Protein AF-A0A950ZPV0-F1 (afdb_monomer_lite)

Structure (mmCIF, N/CA/C/O backbone):
data_AF-A0A950ZPV0-F1
#
_entry.id   AF-A0A950ZPV0-F1
#
loop_
_atom_site.group_PDB
_atom_site.id
_atom_site.type_symbol
_atom_site.label_atom_id
_atom_site.label_alt_id
_atom_site.label_comp_id
_atom_site.label_asym_id
_atom_site.label_entity_id
_atom_site.label_seq_id
_atom_site.pdbx_PDB_ins_code
_atom_site.Cartn_x
_atom_site.Cartn_y
_atom_site.Cartn_z
_atom_site.occupancy
_atom_site.B_iso_or_equiv
_atom_site.auth_seq_id
_atom_site.auth_comp_id
_atom_site.auth_asym_id
_atom_site.auth_atom_id
_atom_site.pdbx_PDB_model_num
ATOM 1 N N . ALA A 1 1 ? 6.817 -16.596 -4.216 1.00 58.50 1 ALA A N 1
ATOM 2 C CA . ALA A 1 1 ? 6.423 -15.172 -4.221 1.00 58.50 1 ALA A CA 1
ATOM 3 C C . ALA A 1 1 ? 6.646 -14.598 -2.825 1.00 58.50 1 ALA A C 1
ATOM 5 O O . ALA A 1 1 ? 6.355 -15.295 -1.861 1.00 58.50 1 ALA A O 1
ATOM 6 N N . ARG A 1 2 ? 7.216 -13.394 -2.696 1.00 72.88 2 ARG A N 1
ATOM 7 C CA . ARG A 1 2 ? 7.320 -12.692 -1.404 1.00 72.88 2 ARG A CA 1
ATOM 8 C C . ARG A 1 2 ? 6.041 -11.871 -1.209 1.00 72.88 2 ARG A C 1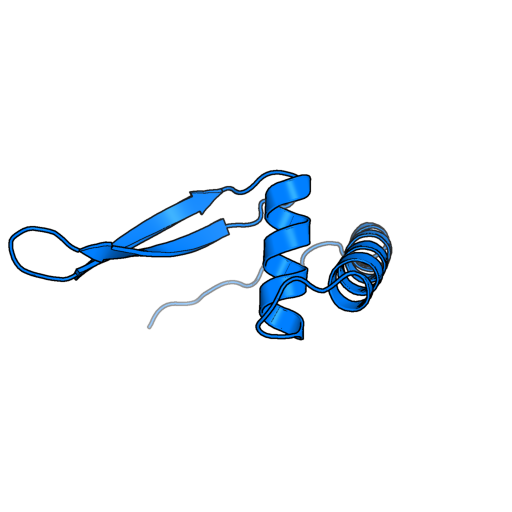
ATOM 10 O O . ARG A 1 2 ? 5.713 -11.086 -2.092 1.00 72.88 2 ARG A O 1
ATOM 17 N N . THR A 1 3 ? 5.334 -12.056 -0.097 1.00 85.62 3 THR A N 1
ATOM 18 C CA . THR A 1 3 ? 4.065 -11.360 0.189 1.00 85.62 3 THR A CA 1
ATOM 19 C C . THR A 1 3 ? 4.326 -10.089 0.993 1.00 85.62 3 THR A C 1
ATOM 21 O O . THR A 1 3 ? 4.997 -10.146 2.021 1.00 85.62 3 THR A O 1
ATOM 24 N N . HIS A 1 4 ? 3.794 -8.949 0.546 1.00 90.38 4 HIS A N 1
ATOM 25 C CA . HIS A 1 4 ? 3.806 -7.709 1.325 1.00 90.38 4 HIS A CA 1
ATOM 26 C C . HIS A 1 4 ? 2.561 -7.675 2.219 1.00 90.38 4 HIS A C 1
ATOM 28 O O . HIS A 1 4 ? 1.445 -7.809 1.719 1.00 90.38 4 HIS A O 1
ATOM 34 N N . LEU A 1 5 ? 2.752 -7.514 3.530 1.00 95.56 5 LEU A N 1
ATOM 35 C CA . LEU A 1 5 ? 1.671 -7.394 4.509 1.00 95.56 5 LEU A CA 1
ATOM 36 C C . LEU A 1 5 ? 1.608 -5.961 5.029 1.00 95.56 5 LEU A C 1
ATOM 38 O O . LEU A 1 5 ? 2.637 -5.400 5.402 1.00 95.56 5 LEU A O 1
ATOM 42 N N . VAL A 1 6 ? 0.405 -5.402 5.096 1.00 95.19 6 VAL A N 1
ATOM 43 C CA . VAL A 1 6 ? 0.145 -4.113 5.738 1.00 95.19 6 VAL A CA 1
ATOM 44 C C . VAL A 1 6 ? -0.548 -4.363 7.065 1.00 95.19 6 VAL A C 1
ATOM 46 O O . VAL A 1 6 ? -1.514 -5.124 7.136 1.00 95.19 6 VAL A O 1
ATOM 49 N N . VAL A 1 7 ? -0.042 -3.710 8.110 1.00 95.94 7 VAL A N 1
ATOM 50 C CA . VAL A 1 7 ? -0.678 -3.673 9.425 1.00 95.94 7 VAL A CA 1
ATOM 51 C C . VAL A 1 7 ? -1.400 -2.341 9.562 1.00 95.94 7 VAL A C 1
ATOM 53 O O . VAL A 1 7 ? -0.767 -1.285 9.541 1.00 95.94 7 VAL A O 1
ATOM 56 N N . SER A 1 8 ? -2.719 -2.382 9.697 1.00 95.06 8 SER A N 1
ATOM 57 C CA . SER A 1 8 ? -3.555 -1.199 9.882 1.00 95.06 8 SER A CA 1
ATOM 58 C C . SER A 1 8 ? -4.214 -1.213 11.258 1.00 95.06 8 SER A C 1
ATOM 60 O O . SER A 1 8 ? -4.312 -2.242 11.930 1.00 95.06 8 SER A O 1
ATOM 62 N N . LYS A 1 9 ? -4.650 -0.034 11.701 1.00 96.56 9 LYS A N 1
ATOM 63 C CA . LYS A 1 9 ? -5.427 0.140 12.925 1.00 96.56 9 LYS A CA 1
ATOM 64 C C . LYS A 1 9 ? -6.843 0.535 12.534 1.00 96.56 9 LYS A C 1
ATOM 66 O O . LYS A 1 9 ? -7.016 1.531 11.835 1.00 96.56 9 LYS A O 1
ATOM 71 N N . ARG A 1 10 ? -7.831 -0.215 13.012 1.00 95.81 10 ARG A N 1
ATOM 72 C CA . ARG A 1 10 ? -9.254 0.110 12.877 1.00 95.81 10 ARG A CA 1
ATOM 73 C C . ARG A 1 10 ? -9.841 0.426 14.242 1.00 95.81 10 ARG A C 1
ATOM 75 O O . ARG A 1 10 ? -9.489 -0.218 15.234 1.00 95.81 10 ARG A O 1
ATOM 82 N N . ASP A 1 11 ? -10.770 1.365 14.286 1.00 96.12 11 ASP A N 1
ATOM 83 C CA . ASP A 1 11 ? -11.575 1.568 15.483 1.00 96.12 11 ASP A CA 1
ATOM 84 C C . ASP A 1 11 ? -12.589 0.423 15.615 1.00 96.12 11 ASP A C 1
ATOM 86 O O . ASP A 1 11 ? -13.150 -0.067 14.629 1.00 96.12 11 ASP A O 1
ATOM 90 N N . ALA A 1 12 ? -12.789 -0.058 16.839 1.00 93.31 12 ALA A N 1
ATOM 91 C CA . ALA A 1 12 ? -13.740 -1.113 17.156 1.00 93.31 12 ALA A CA 1
ATOM 92 C C . ALA A 1 12 ? -14.368 -0.861 18.539 1.00 93.31 12 ALA A C 1
ATOM 94 O O . ALA A 1 12 ? -13.785 -0.151 19.367 1.00 93.31 12 ALA A O 1
ATOM 95 N N . PRO A 1 13 ? -15.549 -1.440 18.827 1.00 94.69 13 PRO A N 1
ATOM 96 C CA . PRO A 1 13 ? -16.097 -1.419 20.178 1.00 94.69 13 PRO A CA 1
ATOM 97 C C . PRO A 1 13 ? -15.094 -2.025 21.168 1.00 94.69 13 PRO A C 1
ATOM 99 O O . PRO A 1 13 ? -14.604 -3.132 20.954 1.00 94.69 13 PRO A O 1
ATOM 102 N N . GLY A 1 14 ? -14.781 -1.293 22.239 1.00 94.44 14 GLY A N 1
ATOM 103 C CA . GLY A 1 14 ? -13.790 -1.713 23.238 1.00 94.44 14 GLY A CA 1
ATOM 104 C C . GLY A 1 14 ? -12.345 -1.291 22.948 1.00 94.44 14 GLY A C 1
ATOM 105 O O . GLY A 1 14 ? -11.462 -1.623 23.734 1.00 94.44 14 GLY A O 1
ATOM 106 N N . GLY A 1 15 ? -12.094 -0.533 21.875 1.00 93.75 15 GLY A N 1
ATOM 107 C CA . GLY A 1 15 ? -10.789 0.066 21.590 1.00 93.75 15 GLY A CA 1
ATOM 108 C C . GLY A 1 15 ? -10.255 -0.271 20.201 1.00 93.75 15 GLY A C 1
ATOM 109 O O . GLY A 1 15 ? -10.853 -1.022 19.432 1.00 93.75 15 GLY A O 1
ATOM 110 N N . ALA A 1 16 ? -9.111 0.319 19.861 1.00 96.38 16 ALA A N 1
ATOM 111 C CA . ALA A 1 16 ? -8.494 0.113 18.560 1.00 96.38 16 ALA A CA 1
ATOM 112 C C . ALA A 1 16 ? -8.020 -1.337 18.378 1.00 96.38 16 ALA A C 1
ATOM 114 O O . ALA A 1 16 ? -7.385 -1.917 19.261 1.00 96.38 16 ALA A O 1
ATOM 115 N N . ARG A 1 17 ? -8.279 -1.900 17.196 1.00 96.88 17 ARG A N 1
ATOM 116 C CA . ARG A 1 17 ? -7.856 -3.246 16.804 1.00 96.88 17 ARG A CA 1
ATOM 117 C C . ARG A 1 17 ? -6.860 -3.169 15.652 1.00 96.88 17 ARG A C 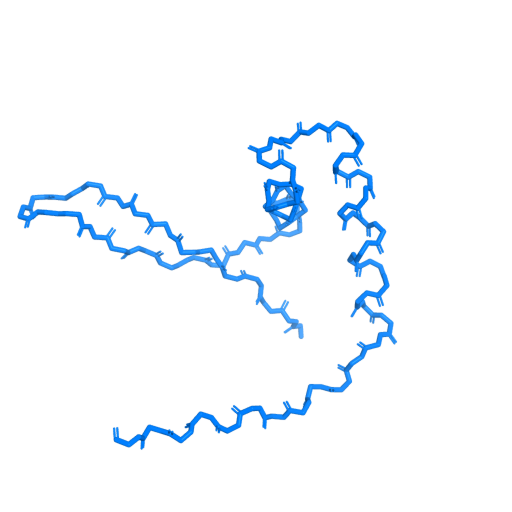1
ATOM 119 O O . ARG A 1 17 ? -7.033 -2.374 14.732 1.00 96.88 17 ARG A O 1
ATOM 126 N N . ALA A 1 18 ? -5.835 -4.015 15.696 1.00 96.69 18 ALA A N 1
ATOM 127 C CA . ALA A 1 18 ? -4.924 -4.199 14.575 1.00 96.69 18 ALA A CA 1
ATOM 128 C C . ALA A 1 18 ? -5.507 -5.186 13.553 1.00 96.69 18 ALA A C 1
ATOM 130 O O . ALA A 1 18 ? -6.086 -6.212 13.926 1.00 96.69 18 ALA A O 1
ATOM 131 N N . GLU A 1 19 ? -5.316 -4.892 12.274 1.00 96.62 19 GLU A N 1
ATOM 132 C CA . GLU A 1 19 ? -5.586 -5.797 11.162 1.00 96.62 19 GLU A CA 1
ATOM 133 C C . GLU A 1 19 ? -4.318 -6.013 10.355 1.00 96.62 19 GLU A C 1
ATOM 135 O O . GLU A 1 19 ? -3.495 -5.111 10.226 1.00 96.62 19 GLU A O 1
ATOM 140 N N . VAL A 1 20 ? -4.175 -7.214 9.801 1.00 95.94 20 VAL A N 1
ATOM 141 C CA . VAL A 1 20 ? -3.072 -7.564 8.910 1.00 95.94 20 VAL A CA 1
ATOM 142 C C . VAL A 1 20 ? -3.675 -8.077 7.617 1.00 95.94 20 VAL A C 1
ATOM 144 O O . VAL A 1 20 ? -4.454 -9.031 7.641 1.00 95.94 20 VAL A O 1
ATOM 147 N N . ALA A 1 21 ? -3.318 -7.455 6.499 1.00 94.94 21 ALA A N 1
ATOM 148 C CA . ALA A 1 21 ? -3.808 -7.847 5.185 1.00 94.94 21 ALA A CA 1
ATOM 149 C C . ALA A 1 21 ? -2.656 -7.910 4.172 1.00 94.94 21 ALA A C 1
ATOM 151 O O . ALA A 1 21 ? -1.770 -7.050 4.197 1.00 94.94 21 ALA A O 1
ATOM 152 N N . PRO A 1 22 ? -2.641 -8.911 3.274 1.00 94.88 22 PRO A N 1
ATOM 153 C CA . PRO A 1 22 ? -1.745 -8.884 2.131 1.00 94.88 22 PRO A CA 1
ATOM 154 C C . PRO A 1 22 ? -2.157 -7.776 1.159 1.00 94.88 22 PRO A C 1
ATOM 156 O O . PRO A 1 22 ? -3.346 -7.526 0.963 1.00 94.88 22 PRO A O 1
ATOM 159 N N . VAL A 1 23 ? -1.174 -7.145 0.520 1.00 93.25 23 VAL A N 1
ATOM 160 C CA . VAL A 1 23 ? -1.396 -6.173 -0.560 1.00 93.25 23 VAL A CA 1
ATOM 161 C C . VAL A 1 23 ? -0.763 -6.661 -1.860 1.00 93.25 23 VAL A C 1
ATOM 163 O O . VAL A 1 23 ? 0.338 -7.220 -1.859 1.00 93.25 23 VAL A O 1
ATOM 166 N N . SER A 1 24 ? -1.485 -6.476 -2.965 1.00 88.62 24 SER A N 1
ATOM 167 C CA . SER A 1 24 ? -1.057 -6.835 -4.320 1.00 88.62 24 SER A CA 1
ATOM 168 C C . SER A 1 24 ? -0.353 -5.673 -5.022 1.00 88.62 24 SER A C 1
ATOM 170 O O . SER A 1 24 ? -0.370 -4.548 -4.535 1.00 88.62 24 SER A O 1
ATOM 172 N N . ASP A 1 25 ? 0.274 -5.974 -6.157 1.00 86.94 25 ASP A N 1
ATOM 173 C CA . ASP A 1 25 ? 1.154 -5.138 -6.986 1.00 86.94 25 ASP A CA 1
ATOM 174 C C . ASP A 1 25 ? 0.973 -3.613 -6.853 1.00 86.94 25 ASP A C 1
ATOM 176 O O . ASP A 1 25 ? 1.826 -2.957 -6.252 1.00 86.94 25 ASP A O 1
ATOM 180 N N . ASP A 1 26 ? -0.142 -3.043 -7.314 1.00 89.75 26 ASP A N 1
ATOM 181 C CA . ASP A 1 26 ? -0.349 -1.585 -7.275 1.00 89.75 26 ASP A CA 1
ATOM 182 C C . ASP A 1 26 ? -0.463 -1.036 -5.845 1.00 89.75 26 ASP A C 1
ATOM 184 O O . ASP A 1 26 ? 0.116 -0.000 -5.506 1.00 89.75 26 ASP A O 1
ATOM 188 N N . ALA A 1 27 ? -1.168 -1.754 -4.967 1.00 91.69 27 ALA A N 1
ATOM 189 C CA . ALA A 1 27 ? -1.302 -1.382 -3.561 1.00 91.69 27 ALA A CA 1
ATOM 190 C C . ALA A 1 27 ? 0.045 -1.480 -2.823 1.00 91.69 27 ALA A C 1
ATOM 192 O O . ALA A 1 27 ? 0.343 -0.664 -1.950 1.00 91.69 27 ALA A O 1
ATOM 193 N N . ARG A 1 28 ? 0.893 -2.436 -3.213 1.00 92.69 28 ARG A N 1
ATOM 194 C CA . ARG A 1 28 ? 2.259 -2.593 -2.713 1.00 92.69 28 ARG A CA 1
ATOM 195 C C . ARG A 1 28 ? 3.154 -1.439 -3.165 1.00 92.69 28 ARG A C 1
ATOM 197 O O . ARG A 1 28 ? 3.903 -0.915 -2.343 1.00 92.69 28 ARG A O 1
ATOM 204 N N . LEU A 1 29 ? 3.078 -1.028 -4.431 1.00 93.56 29 LEU A N 1
ATOM 205 C CA . LEU A 1 29 ? 3.828 0.121 -4.948 1.00 93.56 29 LEU A CA 1
ATOM 206 C C . LEU A 1 29 ? 3.436 1.411 -4.213 1.00 93.56 29 LEU A C 1
ATOM 208 O O . LEU A 1 29 ? 4.296 2.160 -3.742 1.00 93.56 29 LEU A O 1
ATOM 212 N N . ALA A 1 30 ? 2.130 1.633 -4.062 1.00 93.38 30 ALA A N 1
ATOM 213 C CA . ALA A 1 30 ? 1.573 2.781 -3.359 1.00 93.38 30 ALA A CA 1
ATOM 214 C C . ALA A 1 30 ? 1.995 2.823 -1.879 1.00 93.38 30 ALA A C 1
ATOM 216 O O . ALA A 1 30 ? 2.318 3.894 -1.354 1.00 93.38 30 ALA A O 1
ATOM 217 N N . GLU A 1 31 ? 2.044 1.666 -1.216 1.00 93.62 31 GLU A N 1
ATOM 218 C CA . GLU A 1 31 ? 2.494 1.552 0.171 1.00 93.62 31 GLU A CA 1
ATOM 219 C C . GLU A 1 31 ? 3.991 1.845 0.321 1.00 93.62 31 GLU A C 1
ATOM 221 O O . GLU A 1 31 ? 4.388 2.588 1.218 1.00 93.62 31 GLU A O 1
ATOM 226 N N . ILE A 1 32 ? 4.833 1.351 -0.589 1.00 92.88 32 ILE A N 1
ATOM 227 C CA . ILE A 1 32 ? 6.271 1.664 -0.578 1.00 92.88 32 ILE A CA 1
ATOM 228 C C . ILE A 1 32 ? 6.489 3.164 -0.799 1.00 92.88 32 ILE A C 1
ATOM 230 O O . ILE A 1 32 ? 7.230 3.795 -0.043 1.00 92.88 32 ILE A O 1
ATOM 234 N N . ALA A 1 33 ? 5.791 3.769 -1.762 1.00 94.56 33 ALA A N 1
ATOM 235 C CA . ALA A 1 33 ? 5.857 5.212 -1.984 1.00 94.56 33 ALA A CA 1
ATOM 236 C C . ALA A 1 33 ? 5.423 6.006 -0.735 1.00 94.56 33 ALA A C 1
ATOM 238 O O . ALA A 1 33 ? 6.067 6.995 -0.365 1.00 94.56 33 ALA A O 1
ATOM 239 N N . ARG A 1 34 ? 4.370 5.546 -0.042 1.00 93.81 34 ARG A N 1
ATOM 240 C CA . ARG A 1 34 ? 3.911 6.126 1.228 1.00 93.81 34 ARG A CA 1
ATOM 241 C C . ARG A 1 34 ? 4.979 6.019 2.318 1.00 93.81 34 ARG A C 1
ATOM 243 O O . ARG A 1 34 ? 5.213 7.009 3.008 1.00 93.81 34 ARG A O 1
ATOM 250 N N . LEU A 1 35 ? 5.634 4.868 2.467 1.00 92.00 35 LEU A N 1
ATOM 251 C CA . LEU A 1 35 ? 6.696 4.656 3.460 1.00 92.00 35 LEU A CA 1
ATOM 252 C C . LEU A 1 35 ? 7.902 5.570 3.225 1.00 92.00 35 LEU A C 1
ATOM 254 O O . LEU A 1 35 ? 8.478 6.080 4.182 1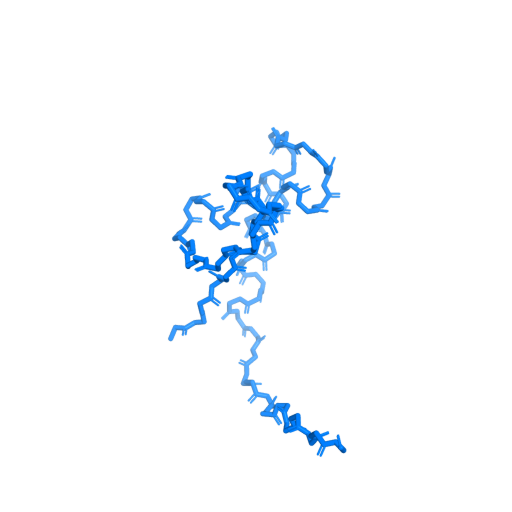.00 92.00 35 LEU A O 1
ATOM 258 N N . MET A 1 36 ? 8.259 5.807 1.963 1.00 89.88 36 MET A N 1
ATOM 259 C CA . MET A 1 36 ? 9.403 6.646 1.609 1.00 89.88 36 MET A CA 1
ATOM 260 C C . MET A 1 36 ? 9.158 8.137 1.842 1.00 89.88 36 MET A C 1
ATOM 262 O O . MET A 1 36 ? 10.035 8.838 2.336 1.00 89.88 36 MET A O 1
ATOM 266 N N . SER A 1 37 ? 7.991 8.641 1.431 1.00 87.31 37 SER A N 1
ATOM 267 C CA . SER A 1 37 ? 7.751 10.088 1.309 1.00 87.31 37 SER A CA 1
ATOM 268 C C . SER A 1 37 ? 6.642 10.614 2.228 1.00 87.31 37 SER A C 1
ATOM 270 O O . SER A 1 37 ? 6.334 11.809 2.188 1.00 87.31 37 SER A O 1
ATOM 272 N N . GLY A 1 38 ? 5.962 9.748 2.984 1.00 86.75 38 GLY A N 1
ATOM 273 C CA . GLY A 1 38 ? 4.752 10.078 3.748 1.00 86.75 38 GLY A CA 1
ATOM 274 C C . GLY A 1 38 ? 3.520 10.401 2.885 1.00 86.75 38 GLY A C 1
ATOM 275 O O . GLY A 1 38 ? 2.416 10.512 3.411 1.00 86.75 38 GLY A O 1
ATOM 276 N N . ARG A 1 39 ? 3.687 10.549 1.563 1.00 82.56 39 ARG A N 1
ATOM 277 C CA . ARG A 1 39 ? 2.651 10.849 0.563 1.00 82.56 39 ARG A CA 1
ATOM 278 C C . ARG A 1 39 ? 2.983 10.160 -0.760 1.00 82.56 39 ARG A C 1
ATOM 280 O O . ARG A 1 39 ? 4.151 9.980 -1.092 1.00 82.56 39 ARG A O 1
ATOM 287 N N . GLN A 1 40 ? 1.960 9.839 -1.546 1.00 88.12 40 GLN A N 1
ATOM 288 C CA . GLN A 1 40 ? 2.118 9.237 -2.871 1.00 88.12 40 GLN A CA 1
ATOM 289 C C . GLN A 1 40 ? 2.312 10.329 -3.928 1.00 88.12 40 GLN A C 1
ATOM 291 O O . GLN A 1 40 ? 1.360 10.829 -4.519 1.00 88.12 40 GLN A O 1
ATOM 296 N N . THR A 1 41 ? 3.557 10.750 -4.134 1.00 93.31 41 THR A N 1
ATOM 297 C CA . THR A 1 41 ? 3.911 11.653 -5.241 1.00 93.31 41 THR A CA 1
ATOM 298 C C . THR A 1 41 ? 4.369 10.849 -6.455 1.00 93.31 41 THR A C 1
ATOM 300 O O . THR A 1 41 ? 4.855 9.729 -6.310 1.00 93.31 41 THR A O 1
ATOM 303 N N . ALA A 1 42 ? 4.292 11.429 -7.656 1.00 93.00 42 ALA A N 1
ATOM 304 C CA . ALA A 1 42 ? 4.789 10.776 -8.871 1.00 93.00 42 ALA A CA 1
ATOM 305 C C . ALA A 1 42 ? 6.277 10.388 -8.764 1.00 93.00 42 ALA A C 1
ATOM 307 O O . ALA A 1 42 ? 6.680 9.325 -9.224 1.00 93.00 42 ALA A O 1
ATOM 308 N N . ALA A 1 43 ? 7.095 11.220 -8.111 1.00 93.56 43 ALA A N 1
ATOM 309 C CA . ALA A 1 43 ? 8.499 10.907 -7.861 1.00 93.56 43 ALA A CA 1
ATOM 310 C C . ALA A 1 43 ? 8.668 9.724 -6.891 1.00 93.56 43 ALA A C 1
ATOM 312 O O . ALA A 1 43 ? 9.492 8.849 -7.145 1.00 93.56 43 ALA A O 1
ATOM 313 N N . ALA A 1 44 ? 7.867 9.670 -5.820 1.00 93.31 44 ALA A N 1
ATOM 314 C CA . ALA A 1 44 ? 7.897 8.568 -4.859 1.00 93.31 44 ALA A CA 1
ATOM 315 C C . ALA A 1 44 ? 7.438 7.242 -5.483 1.00 93.31 44 ALA A C 1
ATOM 317 O O . ALA A 1 44 ? 8.044 6.211 -5.213 1.00 93.31 44 ALA A O 1
ATOM 318 N N . LEU A 1 45 ? 6.420 7.269 -6.350 1.00 95.06 45 LEU A N 1
ATOM 319 C CA . LEU A 1 45 ? 5.955 6.087 -7.081 1.00 95.06 45 LEU A CA 1
ATOM 320 C C . LEU A 1 45 ? 7.025 5.555 -8.040 1.00 95.06 45 LEU A C 1
ATOM 322 O O . LEU A 1 45 ? 7.322 4.368 -8.000 1.00 95.06 45 LEU A O 1
ATOM 326 N N . ARG A 1 46 ? 7.667 6.425 -8.836 1.00 95.56 46 ARG A N 1
ATOM 327 C CA . ARG A 1 46 ? 8.781 6.006 -9.710 1.00 95.56 46 ARG A CA 1
ATOM 328 C C . ARG A 1 46 ? 9.915 5.366 -8.916 1.00 95.56 46 ARG A C 1
ATOM 330 O O . ARG A 1 46 ? 10.405 4.307 -9.279 1.00 95.56 46 ARG A O 1
ATOM 337 N N . ARG A 1 47 ? 10.300 5.984 -7.798 1.00 93.25 47 ARG A N 1
ATOM 338 C CA . ARG A 1 47 ? 11.369 5.446 -6.957 1.00 93.25 47 ARG A CA 1
ATOM 339 C C . ARG A 1 47 ? 10.986 4.113 -6.304 1.00 93.25 47 ARG A C 1
ATOM 341 O O . ARG A 1 47 ? 11.830 3.237 -6.160 1.00 93.25 47 ARG A O 1
ATOM 348 N N . ALA A 1 48 ? 9.731 3.958 -5.895 1.00 93.06 48 ALA A N 1
ATOM 349 C CA . ALA A 1 48 ? 9.233 2.704 -5.344 1.00 93.06 48 ALA A CA 1
ATOM 350 C C . ALA A 1 48 ? 9.279 1.564 -6.379 1.00 93.06 48 ALA A C 1
ATOM 352 O O . ALA A 1 48 ? 9.609 0.437 -6.015 1.00 93.06 48 ALA A O 1
ATOM 353 N N . ASP A 1 49 ? 9.007 1.864 -7.650 1.00 93.94 49 ASP A N 1
ATOM 354 C CA . ASP A 1 49 ? 9.080 0.902 -8.755 1.00 93.94 49 ASP A CA 1
ATOM 355 C C . ASP A 1 49 ? 10.522 0.426 -9.003 1.00 93.94 49 ASP A C 1
ATOM 357 O O . ASP A 1 49 ? 10.787 -0.777 -9.030 1.00 93.94 49 ASP A O 1
ATOM 361 N N . GLU A 1 50 ? 11.481 1.361 -9.038 1.00 93.56 50 GLU A N 1
ATOM 362 C CA . GLU A 1 50 ? 12.918 1.050 -9.127 1.00 93.56 50 GLU A CA 1
ATOM 363 C C . GLU A 1 50 ? 13.356 0.074 -8.019 1.00 93.56 50 GLU A C 1
ATOM 365 O O . GLU A 1 50 ? 13.972 -0.957 -8.291 1.00 93.56 50 GLU A O 1
ATOM 370 N N . LEU A 1 51 ? 12.971 0.346 -6.766 1.00 90.19 51 LEU A N 1
ATOM 371 C CA . LEU A 1 51 ? 13.314 -0.504 -5.619 1.00 90.19 51 LEU A CA 1
ATOM 372 C C . LEU A 1 51 ? 12.712 -1.910 -5.716 1.00 90.19 51 LEU A C 1
ATOM 374 O O . LEU A 1 51 ? 13.322 -2.887 -5.271 1.00 90.19 51 LEU A O 1
ATOM 378 N N . LEU A 1 52 ? 11.503 -2.030 -6.265 1.00 88.06 52 LEU A N 1
ATOM 379 C CA . LEU A 1 52 ? 10.860 -3.323 -6.477 1.00 88.06 52 LEU A CA 1
ATOM 380 C C . LEU A 1 52 ? 11.593 -4.146 -7.538 1.00 88.06 52 LEU A C 1
ATOM 382 O O . LEU A 1 52 ? 11.779 -5.352 -7.337 1.00 88.06 52 LEU A O 1
ATOM 386 N N . ALA A 1 53 ? 12.045 -3.503 -8.616 1.00 88.06 53 ALA A N 1
ATOM 387 C CA . ALA A 1 53 ? 12.845 -4.138 -9.658 1.00 88.06 53 ALA A CA 1
ATOM 388 C C . ALA A 1 53 ? 14.224 -4.582 -9.129 1.00 88.06 53 ALA A C 1
ATOM 390 O O . ALA A 1 53 ? 14.634 -5.729 -9.336 1.00 88.06 53 ALA A O 1
ATOM 391 N N . GLU A 1 54 ? 14.905 -3.725 -8.363 1.00 86.12 54 GLU A N 1
ATOM 392 C CA . GLU A 1 54 ? 16.187 -4.038 -7.716 1.00 86.12 54 GLU A CA 1
ATOM 393 C C . GLU A 1 54 ? 16.044 -5.195 -6.708 1.00 86.12 54 GLU A C 1
ATOM 395 O O . GLU A 1 54 ? 16.784 -6.178 -6.751 1.00 86.12 54 GLU A O 1
ATOM 400 N N . GLY A 1 55 ? 15.033 -5.150 -5.835 1.00 78.00 55 GLY A N 1
ATOM 401 C CA . GLY A 1 55 ? 14.788 -6.191 -4.829 1.00 78.00 55 GLY A CA 1
ATOM 402 C C . GLY A 1 55 ? 14.295 -7.529 -5.399 1.00 78.00 55 GLY A C 1
ATOM 403 O O . GLY A 1 55 ? 14.360 -8.554 -4.708 1.00 78.00 55 GLY A O 1
ATOM 404 N N . GLY A 1 56 ? 13.795 -7.531 -6.639 1.00 67.50 56 GLY A N 1
ATOM 405 C CA . GLY A 1 56 ? 13.399 -8.729 -7.382 1.00 67.50 56 GLY A CA 1
ATOM 406 C C . GLY A 1 56 ? 14.583 -9.524 -7.940 1.00 67.50 56 GLY A C 1
ATOM 407 O O . GLY A 1 56 ? 14.469 -10.737 -8.109 1.00 67.50 56 GLY A O 1
ATOM 408 N N . THR A 1 57 ? 15.727 -8.871 -8.161 1.00 59.22 57 THR A N 1
ATOM 409 C CA . THR A 1 57 ? 16.930 -9.497 -8.738 1.00 59.22 57 THR A CA 1
ATOM 410 C C . THR A 1 57 ? 17.913 -10.031 -7.685 1.00 59.22 57 THR A C 1
ATOM 412 O O . THR A 1 57 ? 18.781 -10.834 -8.022 1.00 59.22 57 THR A O 1
ATOM 415 N N . GLY A 1 58 ? 17.747 -9.685 -6.399 1.00 54.72 58 GLY A N 1
ATOM 416 C CA . GLY A 1 58 ? 18.672 -10.075 -5.326 1.00 54.72 58 GLY A CA 1
ATOM 417 C C . GLY A 1 58 ? 18.000 -10.506 -4.018 1.00 54.72 58 GLY A C 1
ATOM 418 O O . GLY A 1 58 ? 17.679 -9.685 -3.162 1.00 54.72 58 GLY A O 1
ATOM 419 N N . GLY A 1 59 ? 17.853 -11.815 -3.796 1.00 46.28 59 GLY A N 1
ATOM 420 C CA . GLY A 1 59 ? 17.746 -12.337 -2.432 1.00 46.28 59 GLY A CA 1
ATOM 421 C C . GLY A 1 59 ? 17.163 -13.743 -2.316 1.00 46.28 59 GLY A C 1
ATOM 422 O O . GLY A 1 59 ? 15.955 -13.937 -2.170 1.00 46.28 59 GLY A O 1
ATOM 423 N N . ALA A 1 60 ? 18.039 -14.737 -2.236 1.00 48.44 60 ALA A N 1
ATOM 424 C CA . ALA A 1 60 ? 17.741 -15.899 -1.412 1.00 48.44 60 ALA A CA 1
ATOM 425 C C . ALA A 1 60 ? 17.522 -15.387 0.023 1.00 48.44 60 ALA A C 1
ATOM 427 O O . ALA A 1 60 ? 18.388 -14.726 0.591 1.00 48.44 60 ALA A O 1
ATOM 428 N N . ALA A 1 61 ? 16.324 -15.589 0.568 1.00 54.31 61 ALA A N 1
ATOM 429 C CA . ALA A 1 61 ? 16.014 -15.187 1.930 1.00 54.31 61 ALA A CA 1
ATOM 430 C C . ALA A 1 61 ? 16.799 -16.082 2.896 1.00 54.31 61 ALA A C 1
ATOM 432 O O . ALA A 1 61 ? 16.502 -17.269 3.022 1.00 54.31 61 ALA A O 1
ATOM 433 N N . THR A 1 62 ? 17.789 -15.522 3.588 1.00 52.75 62 THR A N 1
ATOM 434 C CA . THR A 1 62 ? 18.334 -16.138 4.798 1.00 52.75 62 THR A CA 1
ATOM 435 C C . THR A 1 62 ? 17.204 -16.171 5.822 1.00 52.75 62 THR A C 1
ATOM 437 O O . THR A 1 62 ? 16.686 -15.125 6.214 1.00 52.75 62 THR A O 1
ATOM 440 N N . ALA A 1 63 ? 16.762 -17.371 6.195 1.00 49.97 63 ALA A N 1
ATOM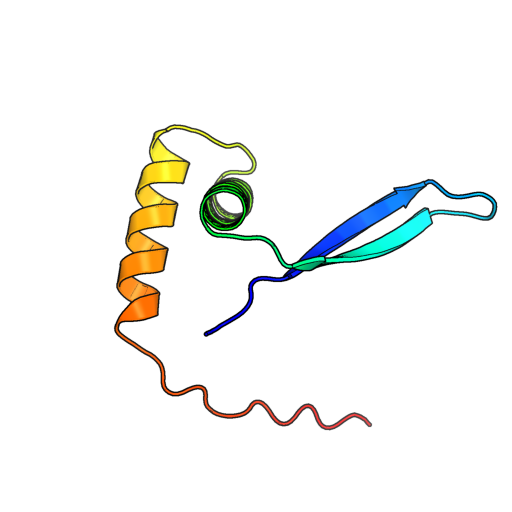 441 C CA . ALA A 1 63 ? 15.694 -17.572 7.162 1.00 49.97 63 ALA A CA 1
ATOM 442 C C . ALA A 1 63 ? 16.065 -16.903 8.496 1.00 49.97 63 ALA A C 1
ATOM 444 O O . ALA A 1 63 ? 16.958 -17.361 9.209 1.00 49.97 63 ALA A O 1
ATOM 445 N N . LEU A 1 64 ? 15.387 -15.804 8.829 1.00 51.53 64 LEU A N 1
ATOM 446 C CA . LEU A 1 64 ? 15.505 -15.166 10.131 1.00 51.53 64 LEU A CA 1
ATOM 447 C C . LEU A 1 64 ? 14.753 -16.041 11.142 1.00 51.53 64 LEU A C 1
ATOM 449 O O . LEU A 1 64 ? 13.531 -15.969 11.260 1.00 51.53 64 LEU A O 1
ATOM 453 N N . ALA A 1 65 ? 15.482 -16.912 11.837 1.00 47.94 65 ALA A N 1
ATOM 454 C CA . ALA A 1 65 ? 14.948 -17.659 12.965 1.00 47.94 65 ALA A CA 1
ATOM 455 C C . ALA A 1 65 ? 14.664 -16.678 14.112 1.00 47.94 65 ALA A C 1
ATOM 457 O O . ALA A 1 65 ? 15.556 -16.325 14.884 1.00 47.94 65 ALA A O 1
ATOM 458 N N . VAL A 1 66 ? 13.416 -16.221 14.214 1.00 54.88 66 VAL A N 1
ATOM 459 C CA . VAL A 1 66 ? 12.925 -15.526 15.404 1.00 54.88 66 VAL A CA 1
ATOM 460 C C . VAL A 1 66 ? 12.914 -16.543 16.544 1.00 54.88 66 VAL A C 1
ATOM 462 O O . VAL A 1 66 ? 12.038 -17.400 16.625 1.00 54.88 66 VAL A O 1
ATOM 465 N N . ARG A 1 67 ? 13.929 -16.479 17.407 1.00 51.50 67 ARG A N 1
ATOM 466 C CA . ARG A 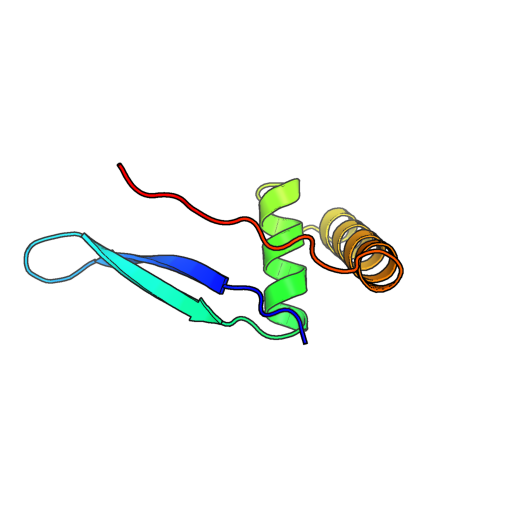1 67 ? 13.917 -17.143 18.711 1.00 51.50 67 ARG A CA 1
ATOM 467 C C . ARG A 1 67 ? 13.204 -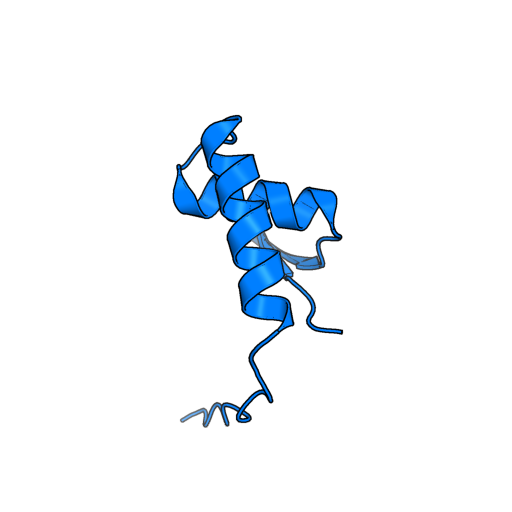16.222 19.694 1.00 51.50 67 ARG A C 1
ATOM 469 O O . ARG A 1 67 ? 13.758 -15.203 20.091 1.00 51.50 67 ARG A O 1
ATOM 476 N N . THR A 1 68 ? 11.979 -16.570 20.060 1.00 59.34 68 THR A N 1
ATOM 477 C CA . THR A 1 68 ? 11.293 -16.006 21.226 1.00 59.34 68 THR A CA 1
ATOM 478 C C . THR A 1 68 ? 11.954 -16.520 22.507 1.00 59.34 68 THR A C 1
ATOM 480 O O . THR A 1 68 ? 12.135 -17.731 22.648 1.00 59.34 68 THR A O 1
ATOM 483 N N . MET A 1 69 ? 12.337 -15.592 23.393 1.00 52.47 69 MET A N 1
ATOM 484 C CA . MET A 1 69 ? 12.577 -15.842 24.823 1.00 52.47 69 MET A CA 1
ATOM 485 C C . MET A 1 69 ? 11.258 -15.781 25.585 1.00 52.47 69 MET A C 1
ATOM 487 O O . MET A 1 69 ? 10.392 -14.982 25.160 1.00 52.47 69 MET A O 1
#

pLDDT: mean 83.72, std 16.4, range [46.28, 96.88]

Foldseek 3Di:
DDWDKDWDWDADVPGIDIDIDTDDDVRQLQVQLCVVPVHNDPVSSVVSVVVVVVVVVDDPDPDPPPDDD

Secondary structure (DSSP, 8-state):
-PPEEEEEEE--TTS-EEEEEEE-HHHHHHHHHHHHHSS--HHHHHHHHHHHHHHHHS-----------

Sequence (69 aa):
ARTHLVVSKRDAPGGARAEVAPVSDDARLAEIARLMSGRQTAAALRRADELLAEGGTGGAATALAVRTM

Radius of gyration: 15.34 Å; chains: 1; bounding box: 35×29×34 Å